Protein AF-W4QFT8-F1 (afdb_monomer_lite)

Sequence (85 aa):
MAGILLILGFTIPITVQPSADTRTIVDHTLHVYSAPECFDQADLTNNLEETTYHYANELEYESESSCTDNAFIGEKKPLLMAIFD

pLDDT: mean 91.03, std 7.03, range [66.75, 98.5]

Secondary structure (DSSP, 8-state):
-HHHHHHHHHHSEEEEPPPTT-EEEEETTTTEEE-GGGGGGS---S-EEEEEHHHHHHTTPEESSHHHHHHHSPEEEEHHHHT--

Organism: NCBI:txid1236971

Foldseek 3Di:
DVVVVVVQQQPDWDFAFDDQQQKWKAAPVQQEIAHPVCVVVFPGDPRMDIGGPNVSVVSVGYHRDVVRVVVRGTDTGRNVVSVVD

Structure (mmCIF, N/CA/C/O backbone):
data_AF-W4QFT8-F1
#
_entry.id   AF-W4QFT8-F1
#
loop_
_atom_site.group_PDB
_atom_site.id
_atom_site.type_symbol
_atom_site.label_atom_id
_atom_site.label_alt_id
_atom_site.label_comp_id
_atom_site.label_asym_id
_atom_site.label_entity_id
_atom_site.label_seq_id
_atom_site.pdbx_PDB_ins_code
_atom_site.Cartn_x
_atom_site.Cartn_y
_atom_site.Cartn_z
_atom_site.occupancy
_atom_site.B_iso_or_equiv
_atom_site.auth_seq_id
_atom_site.auth_comp_id
_atom_site.auth_asym_id
_atom_site.auth_atom_id
_atom_site.pdbx_PDB_model_num
ATOM 1 N N . MET A 1 1 ? 35.141 5.495 -21.058 1.00 66.75 1 MET A N 1
ATOM 2 C CA . MET A 1 1 ? 33.780 6.077 -21.141 1.00 66.75 1 MET A CA 1
ATOM 3 C C . MET A 1 1 ? 32.748 5.137 -20.518 1.00 66.75 1 MET A C 1
ATOM 5 O O . MET A 1 1 ? 32.157 5.523 -19.523 1.00 66.75 1 MET A O 1
ATOM 9 N N . ALA A 1 2 ? 32.610 3.888 -20.986 1.00 79.19 2 ALA A N 1
ATOM 10 C CA . ALA A 1 2 ? 31.633 2.926 -20.444 1.00 79.19 2 ALA A CA 1
ATOM 11 C C . ALA A 1 2 ? 31.739 2.667 -18.922 1.00 79.19 2 ALA A C 1
ATOM 13 O O . ALA A 1 2 ? 30.729 2.681 -18.231 1.00 79.19 2 ALA A O 1
ATOM 14 N N . GLY A 1 3 ? 32.953 2.516 -18.374 1.00 85.94 3 GLY A N 1
ATOM 15 C CA . GLY A 1 3 ? 33.134 2.285 -16.931 1.00 85.94 3 GLY A CA 1
ATOM 16 C C . GLY A 1 3 ? 32.673 3.445 -16.035 1.00 85.94 3 GLY A C 1
ATOM 17 O O . GLY A 1 3 ? 32.167 3.210 -14.947 1.00 85.94 3 GLY A O 1
ATOM 18 N N . ILE A 1 4 ? 32.782 4.691 -16.509 1.00 88.56 4 ILE A N 1
ATOM 19 C CA . ILE A 1 4 ? 32.329 5.875 -15.759 1.00 88.56 4 ILE A CA 1
ATOM 20 C C . ILE A 1 4 ? 30.797 5.912 -15.705 1.00 88.56 4 ILE A C 1
ATOM 22 O O . ILE A 1 4 ? 30.232 6.196 -14.655 1.00 88.56 4 ILE A O 1
ATOM 26 N N . LEU A 1 5 ? 30.126 5.568 -16.809 1.00 85.56 5 LEU A N 1
ATOM 27 C CA . LEU A 1 5 ? 28.663 5.483 -16.863 1.00 85.56 5 LEU A CA 1
ATOM 28 C C . LEU A 1 5 ? 28.119 4.385 -15.941 1.00 85.56 5 LEU A C 1
ATOM 30 O O . LEU A 1 5 ? 27.117 4.607 -15.268 1.00 85.56 5 LEU A O 1
ATOM 34 N N . LEU A 1 6 ? 28.805 3.239 -15.862 1.00 86.75 6 LEU A N 1
ATOM 35 C CA . LEU A 1 6 ? 28.440 2.169 -14.930 1.00 86.75 6 LEU A CA 1
ATOM 36 C C . LEU A 1 6 ? 28.534 2.635 -13.475 1.00 86.75 6 LEU A C 1
ATOM 38 O O . LEU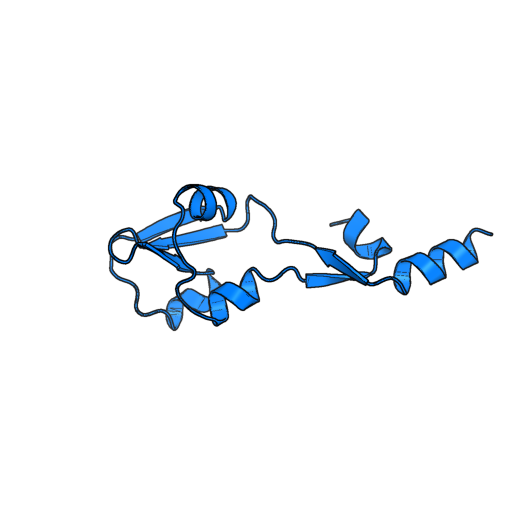 A 1 6 ? 27.581 2.465 -12.723 1.00 86.75 6 LEU A O 1
ATOM 42 N N . ILE A 1 7 ? 29.644 3.273 -13.090 1.00 87.69 7 ILE A N 1
ATOM 43 C CA . ILE A 1 7 ? 29.814 3.799 -11.728 1.00 87.69 7 ILE A CA 1
ATOM 44 C C . ILE A 1 7 ? 28.718 4.824 -11.412 1.00 87.69 7 ILE A C 1
ATOM 46 O O . ILE A 1 7 ? 28.067 4.715 -10.377 1.00 87.69 7 ILE A O 1
ATOM 50 N N . LEU A 1 8 ? 28.453 5.768 -12.322 1.00 86.62 8 LEU A N 1
ATOM 51 C CA . LEU A 1 8 ? 27.397 6.767 -12.138 1.00 86.62 8 LEU A CA 1
ATOM 52 C C . LEU A 1 8 ? 26.018 6.118 -11.943 1.00 86.62 8 LEU A C 1
ATOM 54 O O . LEU A 1 8 ? 25.306 6.484 -11.010 1.00 86.62 8 LEU A O 1
ATOM 58 N N . GLY A 1 9 ? 25.682 5.105 -12.746 1.00 85.19 9 GLY A N 1
ATOM 59 C CA . GLY A 1 9 ? 24.414 4.378 -12.651 1.00 85.19 9 GLY A CA 1
ATOM 60 C C . GLY A 1 9 ? 24.201 3.624 -11.333 1.00 85.19 9 GLY A C 1
ATOM 61 O O . GLY A 1 9 ? 23.057 3.445 -10.923 1.00 85.19 9 GLY A O 1
ATOM 62 N N . PHE A 1 10 ? 25.270 3.226 -10.633 1.00 88.31 10 PHE A N 1
ATOM 63 C CA . PHE A 1 10 ? 25.169 2.642 -9.288 1.00 88.31 10 PHE A CA 1
ATOM 64 C C . PHE A 1 10 ? 25.161 3.686 -8.158 1.00 88.31 10 PHE A C 1
ATOM 66 O O . PHE A 1 10 ? 24.761 3.369 -7.041 1.00 88.31 10 PHE A O 1
ATOM 73 N N . THR A 1 11 ? 25.595 4.922 -8.423 1.00 87.06 11 THR A N 1
ATOM 74 C CA . THR A 1 11 ? 25.700 5.979 -7.396 1.00 87.06 11 THR A CA 1
ATOM 75 C C . THR A 1 11 ? 24.505 6.921 -7.327 1.00 87.06 11 THR A C 1
ATOM 77 O O . THR A 1 11 ? 24.343 7.595 -6.315 1.00 87.06 11 THR A O 1
ATOM 80 N N . ILE A 1 12 ? 23.686 6.998 -8.379 1.00 87.81 12 ILE A N 1
ATOM 81 C CA . ILE A 1 12 ? 22.502 7.863 -8.415 1.00 87.81 12 ILE A CA 1
ATOM 82 C C . ILE A 1 12 ? 21.302 7.055 -7.896 1.00 87.81 12 ILE A C 1
ATOM 84 O O . ILE A 1 12 ? 20.838 6.163 -8.613 1.00 87.81 12 ILE A O 1
ATOM 88 N N . PRO A 1 13 ? 20.801 7.321 -6.673 1.00 83.94 13 PRO A N 1
ATOM 89 C CA . PRO A 1 13 ? 19.587 6.684 -6.186 1.00 83.94 13 PRO A CA 1
ATOM 90 C C . PRO A 1 13 ? 18.367 7.312 -6.864 1.00 83.94 13 PRO A C 1
ATOM 92 O O . PRO A 1 13 ? 18.258 8.537 -6.948 1.00 83.94 13 PRO A O 1
ATOM 95 N N . ILE A 1 14 ? 17.433 6.475 -7.297 1.00 85.81 14 ILE A N 1
ATOM 96 C CA . ILE A 1 14 ? 16.099 6.889 -7.724 1.00 85.81 14 ILE A CA 1
ATOM 97 C C . ILE A 1 14 ? 15.049 6.221 -6.840 1.00 85.81 14 ILE A C 1
ATOM 99 O O . ILE A 1 14 ? 15.293 5.155 -6.277 1.00 85.81 14 ILE A O 1
ATOM 103 N N . THR A 1 15 ? 13.893 6.860 -6.702 1.00 84.38 15 THR A N 1
ATOM 104 C CA . THR A 1 15 ? 12.739 6.285 -6.007 1.00 84.38 15 THR A CA 1
ATOM 105 C C . THR A 1 15 ? 11.896 5.524 -7.022 1.00 84.38 15 THR A C 1
ATOM 107 O O . THR A 1 15 ? 11.389 6.133 -7.963 1.00 84.38 15 THR A O 1
ATOM 110 N N . VAL A 1 16 ? 11.752 4.214 -6.838 1.00 81.94 16 VAL A N 1
ATOM 111 C CA . VAL A 1 16 ? 10.913 3.348 -7.676 1.00 81.94 16 VAL A CA 1
ATOM 112 C C . VAL A 1 16 ? 9.604 3.120 -6.943 1.00 81.94 16 VAL A C 1
ATOM 114 O O . VAL A 1 16 ? 9.605 2.558 -5.853 1.00 81.94 16 VAL A O 1
ATOM 117 N N . GLN A 1 17 ? 8.500 3.604 -7.504 1.00 83.50 17 GLN A N 1
ATOM 118 C CA . GLN A 1 17 ? 7.181 3.372 -6.920 1.00 83.50 17 GLN A CA 1
ATOM 119 C C . GLN A 1 17 ? 6.781 1.894 -7.054 1.00 83.50 17 GLN A C 1
ATOM 121 O O . GLN A 1 17 ? 7.244 1.226 -7.983 1.00 83.50 17 GLN A O 1
ATOM 126 N N . PRO A 1 18 ? 5.922 1.386 -6.154 1.00 83.38 18 PRO A N 1
ATOM 127 C CA . PRO A 1 18 ? 5.326 0.064 -6.297 1.00 83.38 18 PRO A CA 1
ATOM 128 C C . PRO A 1 18 ? 4.653 -0.086 -7.663 1.00 83.38 18 PRO A C 1
ATOM 130 O O . PRO A 1 18 ? 4.096 0.874 -8.201 1.00 83.38 18 PRO A O 1
ATOM 133 N N . SER A 1 19 ? 4.672 -1.302 -8.210 1.00 88.12 19 SER A N 1
ATOM 134 C CA . SER A 1 19 ? 3.945 -1.600 -9.446 1.00 88.12 19 SER A CA 1
ATOM 135 C C . SER A 1 19 ? 2.450 -1.318 -9.269 1.00 88.12 19 SER A C 1
ATOM 137 O O . SER A 1 19 ? 1.888 -1.570 -8.200 1.00 88.12 19 SER A O 1
ATOM 139 N N . ALA A 1 20 ? 1.790 -0.861 -10.333 1.00 89.31 20 ALA A N 1
ATOM 140 C CA . ALA A 1 20 ? 0.337 -0.699 -10.379 1.00 89.31 20 ALA A CA 1
ATOM 141 C C . ALA A 1 20 ? -0.404 -1.998 -10.008 1.00 89.31 20 ALA A C 1
ATOM 143 O O . ALA A 1 20 ? -1.425 -1.949 -9.327 1.00 89.31 20 ALA A O 1
ATOM 144 N N . ASP A 1 21 ? 0.162 -3.147 -10.390 1.00 93.44 21 ASP A N 1
ATOM 145 C CA . ASP A 1 21 ? -0.395 -4.484 -10.158 1.00 93.44 21 ASP A CA 1
ATOM 146 C C . ASP A 1 21 ? 0.003 -5.080 -8.797 1.00 93.44 21 ASP A C 1
ATOM 148 O O . ASP A 1 21 ? -0.243 -6.259 -8.536 1.00 93.44 21 ASP A O 1
ATOM 152 N N . THR A 1 22 ? 0.649 -4.298 -7.923 1.00 93.88 22 THR A N 1
ATOM 153 C CA . THR A 1 22 ? 1.003 -4.762 -6.574 1.00 93.88 22 THR A CA 1
ATOM 154 C C . THR A 1 22 ? -0.265 -5.180 -5.841 1.00 93.88 22 THR A C 1
ATOM 156 O O . THR A 1 22 ? -1.237 -4.432 -5.810 1.00 93.88 22 THR A O 1
ATOM 159 N N . ARG A 1 23 ? -0.262 -6.385 -5.265 1.00 96.38 23 ARG A N 1
ATOM 160 C CA . ARG A 1 23 ? -1.383 -6.920 -4.486 1.00 96.38 23 ARG A CA 1
ATOM 161 C C . ARG A 1 23 ? -1.680 -6.003 -3.297 1.00 96.38 23 ARG A C 1
ATOM 163 O O . ARG A 1 23 ? -0.776 -5.683 -2.529 1.00 96.38 23 ARG A O 1
ATOM 170 N N . THR A 1 24 ? -2.945 -5.652 -3.118 1.00 97.06 24 THR A N 1
ATOM 171 C CA . THR A 1 24 ? -3.435 -4.761 -2.061 1.00 97.06 24 THR A CA 1
ATOM 172 C C . THR A 1 24 ? -4.758 -5.295 -1.527 1.00 97.06 24 THR A C 1
ATOM 174 O O . THR A 1 24 ? -5.538 -5.884 -2.269 1.00 97.06 24 THR A O 1
ATOM 177 N N . ILE A 1 25 ? -5.018 -5.106 -0.238 1.00 98.25 25 ILE A N 1
ATOM 178 C CA . ILE A 1 25 ? -6.284 -5.482 0.397 1.00 98.25 25 ILE A CA 1
ATOM 179 C C . ILE A 1 25 ? -7.046 -4.196 0.701 1.00 98.25 25 ILE A C 1
ATOM 181 O O . ILE A 1 25 ? -6.469 -3.258 1.237 1.00 98.25 25 ILE A O 1
ATOM 185 N N . VAL A 1 26 ? -8.323 -4.133 0.359 1.00 98.31 26 VAL A N 1
ATOM 186 C CA . VAL A 1 26 ? -9.201 -2.981 0.576 1.00 98.31 26 VAL A CA 1
ATOM 187 C C . VAL A 1 26 ? -10.292 -3.356 1.571 1.00 98.31 26 VAL A C 1
ATOM 189 O O . VAL A 1 26 ? -10.845 -4.448 1.492 1.00 98.31 26 VAL A O 1
ATOM 192 N N . ASP A 1 27 ? -10.623 -2.442 2.482 1.00 98.50 27 ASP A N 1
ATOM 193 C CA . ASP A 1 27 ? -11.800 -2.520 3.345 1.00 98.50 27 ASP A CA 1
ATOM 194 C C . ASP A 1 27 ? -12.818 -1.445 2.951 1.00 98.50 27 ASP A C 1
ATOM 196 O O . ASP A 1 27 ? -12.600 -0.245 3.139 1.00 98.50 27 ASP A O 1
ATOM 200 N N . HIS A 1 28 ? -13.969 -1.883 2.442 1.00 98.19 28 HIS A N 1
ATOM 201 C CA . HIS A 1 28 ? -15.034 -0.988 1.980 1.00 98.19 28 HIS A CA 1
ATOM 202 C C . HIS A 1 28 ? -15.908 -0.414 3.103 1.00 98.19 28 HIS A C 1
ATOM 204 O O . HIS A 1 28 ? -16.698 0.497 2.867 1.00 98.19 28 HIS A O 1
ATOM 210 N N . THR A 1 29 ? -15.820 -0.941 4.323 1.00 98.19 29 THR A N 1
ATOM 211 C CA . THR A 1 29 ? -16.477 -0.346 5.495 1.00 98.19 29 THR A CA 1
ATOM 212 C C . THR A 1 29 ? -15.686 0.861 5.980 1.00 98.19 29 THR A C 1
ATOM 214 O O . THR A 1 29 ? -16.253 1.932 6.199 1.00 98.19 29 THR A O 1
ATOM 217 N N . LEU A 1 30 ? -14.375 0.689 6.148 1.00 98.00 30 LEU A N 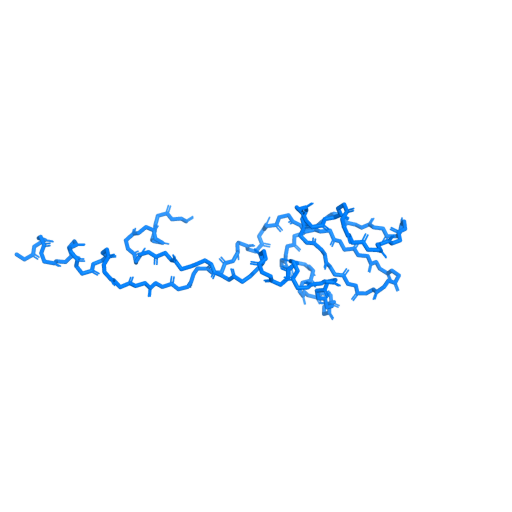1
ATOM 218 C CA . LEU A 1 30 ? -13.481 1.712 6.693 1.00 98.00 30 LEU A CA 1
ATOM 219 C C . LEU A 1 30 ? -12.960 2.683 5.631 1.00 98.00 30 LEU A C 1
ATOM 221 O O . LEU A 1 30 ? -12.501 3.759 5.994 1.00 98.00 30 LEU A O 1
ATOM 225 N N . HIS A 1 31 ? -13.102 2.341 4.347 1.00 97.88 31 HIS A N 1
ATOM 226 C CA . HIS A 1 31 ? -12.585 3.120 3.218 1.00 97.88 31 HIS A CA 1
ATOM 227 C C . HIS A 1 31 ? -11.063 3.289 3.292 1.00 97.88 31 HIS A C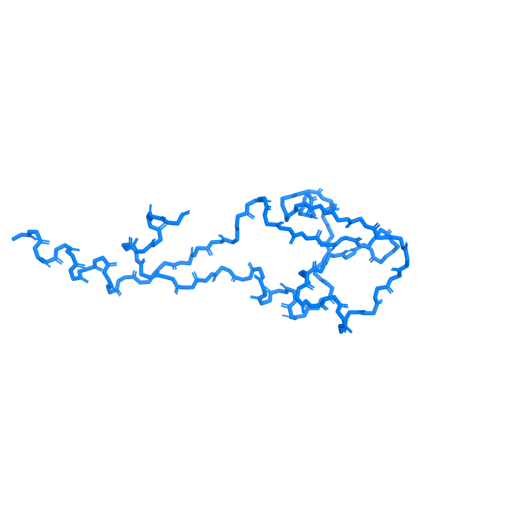 1
ATOM 229 O O . HIS A 1 31 ? -10.522 4.373 3.071 1.00 97.88 31 HIS A O 1
ATOM 235 N N . VAL A 1 32 ? -10.382 2.188 3.622 1.00 97.81 32 VAL A N 1
ATOM 236 C CA . VAL A 1 32 ? -8.922 2.120 3.703 1.00 97.81 32 VAL A CA 1
ATOM 237 C C . VAL A 1 32 ? -8.383 0.958 2.883 1.00 97.81 32 VAL A C 1
ATOM 239 O O . VAL A 1 32 ? -9.095 -0.010 2.601 1.00 97.81 32 VAL A O 1
ATOM 242 N N . TYR A 1 33 ? -7.107 1.033 2.524 1.00 97.38 33 TYR A N 1
ATOM 243 C CA . TYR A 1 33 ? -6.363 -0.075 1.939 1.00 97.38 33 TYR A CA 1
ATOM 244 C C . TYR A 1 33 ? -5.178 -0.471 2.823 1.00 97.38 33 TYR A C 1
ATOM 246 O O . TYR A 1 33 ? -4.641 0.336 3.578 1.00 97.38 33 TYR A O 1
ATOM 254 N N . SER A 1 34 ? -4.753 -1.726 2.725 1.00 97.44 34 SER A N 1
ATOM 255 C CA . SER A 1 34 ? -3.648 -2.299 3.482 1.00 97.44 34 SER A CA 1
ATOM 256 C C . SER A 1 34 ? -2.718 -3.095 2.573 1.00 97.44 34 SER A C 1
ATOM 258 O O . SER A 1 34 ? -3.156 -3.799 1.654 1.00 97.44 34 SER A O 1
ATOM 260 N N . ALA A 1 35 ? -1.415 -2.975 2.823 1.00 96.38 35 ALA A N 1
ATOM 261 C CA . ALA A 1 35 ? -0.437 -3.859 2.208 1.00 96.38 35 ALA A CA 1
ATOM 262 C C . ALA A 1 35 ? -0.606 -5.278 2.787 1.00 96.38 35 ALA A C 1
ATOM 264 O O . ALA A 1 35 ? -0.866 -5.410 3.987 1.00 96.38 35 ALA A O 1
ATOM 265 N N . PRO A 1 36 ? -0.453 -6.353 1.992 1.00 95.75 36 PRO A N 1
ATOM 266 C CA . PRO A 1 36 ? -0.656 -7.720 2.474 1.00 95.75 36 PRO A CA 1
ATOM 267 C C . PRO A 1 36 ? 0.170 -8.077 3.718 1.00 95.75 36 PRO A C 1
ATOM 269 O O . PRO A 1 36 ? -0.313 -8.780 4.599 1.00 95.75 36 PRO A O 1
ATOM 272 N N . GLU A 1 37 ? 1.400 -7.575 3.813 1.00 95.00 37 GLU A N 1
ATOM 273 C CA . GLU A 1 37 ? 2.295 -7.755 4.959 1.00 95.00 37 GLU A CA 1
ATOM 274 C C . GLU A 1 37 ? 1.860 -6.995 6.224 1.00 95.00 37 GLU A C 1
ATOM 276 O O . GLU A 1 37 ? 2.300 -7.338 7.319 1.00 95.00 37 GLU A O 1
ATOM 281 N N . CYS A 1 38 ? 0.993 -5.989 6.090 1.00 95.56 38 CYS A N 1
ATOM 282 C CA . CYS A 1 38 ? 0.464 -5.188 7.192 1.00 95.56 38 CYS A CA 1
ATOM 283 C C . CYS A 1 38 ? -0.913 -5.684 7.674 1.00 95.56 38 CYS A C 1
ATOM 285 O O . CYS A 1 38 ? -1.434 -5.152 8.649 1.00 95.56 38 CYS A O 1
ATOM 287 N N . PHE A 1 39 ? -1.503 -6.696 7.027 1.00 94.88 39 PHE A N 1
ATOM 288 C CA . PHE A 1 39 ? -2.870 -7.156 7.298 1.00 94.88 39 PHE A CA 1
ATOM 289 C C . PHE A 1 39 ? -3.086 -7.631 8.742 1.00 94.88 39 PHE A C 1
ATOM 291 O O . PHE A 1 39 ? -4.061 -7.245 9.376 1.00 94.88 39 PHE A O 1
ATOM 298 N N . ASP A 1 40 ? -2.164 -8.429 9.289 1.00 93.12 40 ASP A N 1
ATOM 299 C CA . ASP A 1 40 ? -2.331 -9.066 10.609 1.00 93.12 40 ASP A CA 1
ATOM 300 C C . ASP A 1 40 ? -2.312 -8.080 11.790 1.00 93.12 40 ASP A C 1
ATOM 302 O O . ASP A 1 40 ? -2.678 -8.433 12.911 1.00 93.12 40 ASP A O 1
ATOM 306 N N . GLN A 1 41 ? -1.855 -6.853 11.555 1.00 92.81 41 GLN A N 1
ATOM 307 C CA . GLN A 1 41 ? -1.798 -5.775 12.544 1.00 92.81 41 GLN A CA 1
ATOM 308 C C . GLN A 1 41 ? -2.806 -4.655 12.254 1.00 92.81 41 GLN A C 1
ATOM 310 O O . GLN A 1 41 ? -2.834 -3.674 12.993 1.00 92.81 41 GLN A O 1
ATOM 315 N N . ALA A 1 42 ? -3.584 -4.794 11.179 1.00 91.12 42 ALA A N 1
ATOM 316 C CA . ALA A 1 42 ? -4.581 -3.831 10.757 1.00 91.12 42 ALA A CA 1
ATOM 317 C C . ALA A 1 42 ? -5.940 -4.168 11.386 1.00 91.12 42 ALA A C 1
ATOM 319 O O . ALA A 1 42 ? -6.387 -5.317 11.346 1.00 91.12 42 ALA A O 1
ATOM 320 N N . ASP A 1 43 ? -6.631 -3.169 11.934 1.00 94.81 43 ASP A N 1
ATOM 321 C CA . ASP A 1 43 ? -7.951 -3.344 12.566 1.00 94.81 43 ASP A CA 1
ATOM 322 C C . ASP A 1 43 ? -9.082 -3.338 11.511 1.00 94.81 43 ASP A C 1
ATOM 324 O O . ASP A 1 43 ? -10.042 -2.567 11.581 1.00 94.81 43 ASP A O 1
ATOM 328 N N . LEU A 1 44 ? -8.954 -4.199 10.496 1.00 96.75 44 LEU A N 1
ATOM 329 C CA . LEU A 1 44 ? -9.895 -4.304 9.381 1.00 96.75 44 LEU A CA 1
ATOM 330 C C . LEU A 1 44 ? -11.190 -5.048 9.758 1.00 96.75 44 LEU A C 1
ATOM 332 O O . LEU A 1 44 ? -11.264 -5.848 10.692 1.00 96.75 44 LEU A O 1
ATOM 336 N N . THR A 1 45 ? -12.240 -4.793 8.987 1.00 97.69 45 THR A N 1
ATOM 337 C CA . THR A 1 45 ? -13.542 -5.462 9.052 1.00 97.69 45 THR A CA 1
ATOM 338 C C . THR A 1 45 ? -13.587 -6.680 8.124 1.00 97.69 45 THR A C 1
ATOM 340 O O . THR A 1 45 ? -12.605 -7.045 7.497 1.00 97.69 45 THR A O 1
ATOM 343 N N . ASN A 1 46 ? -14.749 -7.333 8.009 1.00 96.75 46 ASN A N 1
ATOM 344 C CA . ASN A 1 46 ? -14.942 -8.469 7.095 1.00 96.75 46 ASN A CA 1
ATOM 345 C C . ASN A 1 46 ? -15.442 -8.060 5.695 1.00 96.75 46 ASN A C 1
ATOM 347 O O . ASN A 1 46 ? -15.789 -8.930 4.899 1.00 96.75 46 ASN A O 1
ATOM 351 N N . ASN A 1 47 ? -15.531 -6.761 5.396 1.00 98.25 47 ASN A N 1
ATOM 352 C CA . ASN A 1 47 ? -15.941 -6.259 4.082 1.00 98.25 47 ASN A CA 1
ATOM 353 C C . ASN A 1 47 ? -14.711 -6.004 3.199 1.00 98.25 47 ASN A C 1
ATOM 355 O O . ASN A 1 47 ? -14.418 -4.863 2.835 1.00 98.25 47 ASN A O 1
ATOM 359 N N . LEU A 1 48 ? -13.962 -7.080 2.953 1.00 98.06 48 LEU A N 1
ATOM 360 C CA . LEU A 1 48 ? -12.636 -7.034 2.348 1.00 98.06 48 LEU A CA 1
ATOM 361 C C . LEU A 1 48 ? -12.661 -7.457 0.885 1.00 98.06 48 LEU A C 1
ATOM 363 O O . LEU A 1 48 ? -13.323 -8.432 0.523 1.00 98.06 48 LEU A O 1
ATOM 367 N N . GLU A 1 49 ? -11.856 -6.778 0.081 1.00 98.00 49 GLU A N 1
ATOM 368 C CA . GLU A 1 49 ? -11.541 -7.150 -1.292 1.00 98.00 49 GLU A CA 1
ATOM 369 C C . GLU A 1 49 ? -10.023 -7.215 -1.470 1.00 98.00 49 GLU A C 1
ATOM 371 O O . GLU A 1 49 ? -9.290 -6.340 -1.019 1.00 98.00 49 GLU A O 1
ATOM 376 N N . GLU A 1 50 ? -9.536 -8.252 -2.144 1.00 97.62 50 GLU A N 1
ATOM 377 C CA . GLU A 1 50 ? -8.152 -8.298 -2.607 1.00 97.62 50 GLU A CA 1
ATOM 378 C C . GLU A 1 50 ? -8.084 -7.819 -4.056 1.00 97.62 50 GLU A C 1
ATOM 380 O O . GLU A 1 50 ? -8.789 -8.332 -4.924 1.00 97.62 50 GLU A O 1
ATOM 385 N N . THR A 1 51 ? -7.226 -6.839 -4.310 1.00 97.12 51 THR A N 1
ATOM 386 C CA . THR A 1 51 ? -7.157 -6.105 -5.571 1.00 97.12 51 THR A CA 1
ATOM 387 C C . THR A 1 51 ? -5.731 -5.611 -5.840 1.00 97.12 51 THR A C 1
ATOM 389 O O . THR A 1 51 ? -4.765 -6.119 -5.263 1.00 97.12 51 THR A O 1
ATOM 392 N N . THR A 1 52 ? -5.572 -4.650 -6.747 1.00 96.75 52 THR A N 1
ATOM 393 C CA . THR A 1 52 ? -4.290 -4.021 -7.070 1.00 96.75 52 THR A CA 1
ATOM 394 C C . THR A 1 52 ? -4.141 -2.652 -6.412 1.00 96.75 52 THR A C 1
ATOM 396 O O . THR A 1 52 ? -5.121 -1.950 -6.155 1.00 96.75 52 THR A O 1
ATOM 399 N N . TYR A 1 53 ? -2.898 -2.228 -6.190 1.00 94.56 53 TYR A N 1
ATOM 400 C CA . TYR A 1 53 ? -2.587 -0.901 -5.668 1.00 94.56 53 TYR A CA 1
ATOM 401 C C . TYR A 1 53 ? -3.143 0.204 -6.568 1.00 94.56 53 TYR A C 1
ATOM 403 O O . TYR A 1 53 ? -3.617 1.228 -6.080 1.00 94.56 53 TYR A O 1
ATOM 411 N N . HIS A 1 54 ? -3.146 -0.005 -7.886 1.00 94.88 54 HIS A N 1
ATOM 412 C CA . HIS A 1 54 ? -3.781 0.921 -8.814 1.00 94.88 54 HIS A CA 1
ATOM 413 C C . HIS A 1 54 ? -5.271 1.103 -8.513 1.00 94.88 54 HIS A C 1
ATOM 415 O O . HIS A 1 54 ? -5.701 2.238 -8.323 1.00 94.88 54 HIS A O 1
ATOM 421 N N . TYR A 1 55 ? -6.027 0.009 -8.400 1.00 96.25 55 TYR A N 1
ATOM 422 C CA . TYR A 1 55 ? -7.460 0.078 -8.118 1.00 96.25 55 TYR A CA 1
ATOM 423 C C . TYR A 1 55 ? -7.747 0.676 -6.735 1.00 96.25 55 TYR A C 1
ATOM 425 O O . TYR A 1 55 ? -8.630 1.516 -6.599 1.00 96.25 55 TYR A O 1
ATOM 433 N N . ALA A 1 56 ? -6.952 0.327 -5.718 1.00 95.06 56 ALA A N 1
ATOM 434 C CA . ALA A 1 56 ? -7.073 0.919 -4.386 1.00 95.06 56 ALA A CA 1
ATOM 435 C C . ALA A 1 56 ? -6.908 2.454 -4.404 1.00 95.06 56 ALA A C 1
ATOM 437 O O . ALA A 1 56 ? -7.648 3.159 -3.719 1.00 95.06 56 ALA A O 1
ATOM 438 N N . ASN A 1 57 ? -5.994 2.979 -5.229 1.00 92.81 57 ASN A N 1
ATOM 439 C CA . ASN A 1 57 ? -5.837 4.424 -5.424 1.00 92.81 57 ASN A CA 1
ATOM 440 C C . ASN A 1 57 ? -6.993 5.047 -6.225 1.00 92.81 57 ASN A C 1
ATOM 442 O O . ASN A 1 57 ? -7.371 6.181 -5.945 1.00 92.81 57 ASN A O 1
ATOM 446 N N . GLU A 1 58 ? -7.567 4.338 -7.205 1.00 97.19 58 GLU A N 1
ATOM 447 C CA . GLU A 1 58 ? -8.747 4.812 -7.951 1.00 97.19 58 GLU A CA 1
ATOM 448 C C . GLU A 1 58 ? -9.993 4.944 -7.065 1.00 97.19 58 GLU A C 1
ATOM 450 O O . GLU A 1 58 ? -10.850 5.785 -7.333 1.00 97.19 58 GLU A O 1
ATOM 455 N N . LEU A 1 59 ? -10.089 4.138 -6.003 1.00 97.00 59 LEU A N 1
ATOM 456 C CA . LEU A 1 59 ? -11.145 4.242 -4.992 1.00 97.00 59 LEU A CA 1
ATOM 457 C C . LEU A 1 59 ? -10.986 5.460 -4.067 1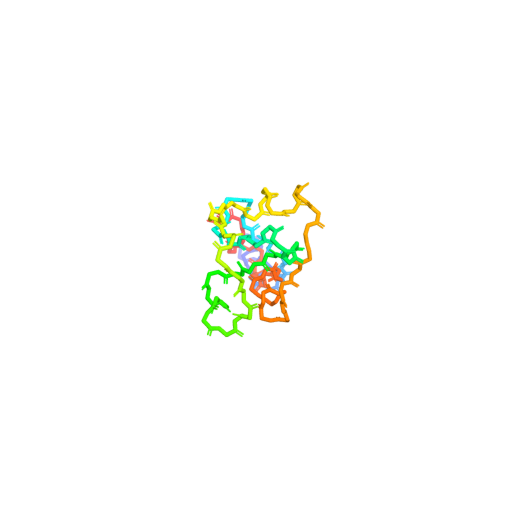.00 97.00 59 LEU A C 1
ATOM 459 O O . LEU A 1 59 ? -11.909 5.751 -3.308 1.00 97.00 59 LEU A O 1
ATOM 463 N N . GLU A 1 60 ? -9.845 6.157 -4.120 1.00 96.06 60 GLU A N 1
ATOM 464 C CA . GLU A 1 60 ? -9.490 7.275 -3.232 1.00 96.06 60 GLU A CA 1
ATOM 465 C C . GLU A 1 60 ? -9.529 6.901 -1.737 1.00 96.06 60 GLU A C 1
ATOM 467 O O . GLU A 1 60 ? -9.855 7.721 -0.879 1.00 96.06 60 GLU A O 1
ATOM 472 N N . TYR A 1 61 ? -9.212 5.645 -1.411 1.00 95.62 61 TYR A N 1
ATOM 473 C CA . TYR A 1 61 ? -9.138 5.177 -0.026 1.00 95.62 61 TYR A CA 1
ATOM 474 C C . TYR A 1 61 ? -7.801 5.561 0.605 1.00 95.62 61 TYR A C 1
ATOM 476 O O . TYR A 1 61 ? -6.775 5.622 -0.075 1.00 95.62 61 TYR A O 1
ATOM 484 N N . GLU A 1 62 ? -7.798 5.805 1.915 1.00 95.94 62 GLU A N 1
ATOM 485 C CA . GLU A 1 62 ? -6.563 6.114 2.639 1.00 95.94 62 GLU A CA 1
ATOM 486 C C . GLU A 1 62 ? -5.802 4.837 3.005 1.00 95.94 62 GLU A C 1
ATOM 488 O O . GLU A 1 62 ? -6.356 3.736 3.038 1.00 95.94 62 GLU A O 1
ATOM 493 N N . SER A 1 63 ? -4.506 4.962 3.274 1.00 95.75 63 SER A N 1
ATOM 494 C CA . SER A 1 63 ? -3.759 3.853 3.851 1.00 95.75 63 SER A CA 1
ATOM 495 C C . SER A 1 63 ? -4.286 3.563 5.255 1.00 95.75 63 SER A C 1
ATOM 497 O O . SER A 1 63 ? -4.591 4.462 6.036 1.00 95.75 63 SER A O 1
ATOM 499 N N . GLU A 1 64 ? -4.396 2.284 5.594 1.00 96.75 64 GLU A N 1
ATOM 500 C CA . GLU A 1 64 ? -4.903 1.871 6.901 1.00 96.75 64 GLU A CA 1
ATOM 501 C C . GLU A 1 64 ? -3.964 2.296 8.041 1.00 96.75 64 GLU A C 1
ATOM 503 O O . GLU A 1 64 ? -4.409 2.613 9.143 1.00 96.75 64 GLU A O 1
ATOM 508 N N . SER A 1 65 ? -2.657 2.341 7.774 1.00 95.38 65 SER A N 1
ATOM 509 C CA . SER A 1 65 ? -1.644 2.696 8.761 1.00 95.38 65 SER A CA 1
ATOM 510 C C . SER A 1 65 ? -0.326 3.105 8.112 1.00 95.38 65 SER A C 1
ATOM 512 O O . SER A 1 65 ? -0.076 2.898 6.922 1.00 95.38 65 SER A O 1
ATOM 514 N N . SER A 1 66 ? 0.591 3.592 8.950 1.00 94.50 66 SER A N 1
ATOM 515 C CA . SER A 1 66 ? 1.962 3.901 8.542 1.00 94.50 66 SER A CA 1
ATOM 516 C C . SER A 1 66 ? 2.745 2.678 8.055 1.00 94.50 66 SER A C 1
ATOM 518 O O . SER A 1 66 ? 3.721 2.839 7.326 1.00 94.50 66 SER A O 1
ATOM 520 N N . CYS A 1 67 ? 2.357 1.451 8.425 1.00 94.25 67 CYS A N 1
ATOM 521 C CA . CYS A 1 67 ? 2.954 0.254 7.830 1.00 94.25 67 CYS A CA 1
ATOM 522 C C . CYS A 1 67 ? 2.645 0.188 6.340 1.00 94.25 67 CYS A C 1
ATOM 524 O O . CYS A 1 67 ? 3.562 0.048 5.535 1.00 94.25 67 CYS A O 1
ATOM 526 N N . THR A 1 68 ? 1.370 0.357 5.990 1.00 95.12 68 THR A N 1
ATOM 527 C CA . THR A 1 68 ? 0.906 0.364 4.605 1.00 95.12 68 THR A CA 1
ATOM 528 C C . THR A 1 68 ? 1.547 1.504 3.824 1.00 95.12 68 THR A C 1
ATOM 530 O O . THR A 1 68 ? 2.061 1.268 2.734 1.00 95.12 68 THR A O 1
ATOM 533 N N . ASP A 1 69 ? 1.622 2.708 4.402 1.00 93.12 69 ASP A N 1
ATOM 534 C CA . ASP A 1 69 ? 2.355 3.818 3.778 1.00 93.12 69 ASP A CA 1
ATOM 535 C C . ASP A 1 69 ? 3.794 3.426 3.455 1.00 93.12 69 ASP A C 1
ATOM 537 O O . ASP A 1 69 ? 4.258 3.633 2.342 1.00 93.12 69 ASP A O 1
ATOM 541 N N . ASN A 1 70 ? 4.508 2.832 4.412 1.00 91.38 70 ASN A N 1
ATOM 542 C CA . ASN A 1 70 ? 5.902 2.443 4.217 1.00 91.38 70 ASN A CA 1
ATOM 543 C C . ASN A 1 70 ? 6.070 1.305 3.205 1.00 91.38 70 ASN A C 1
ATOM 545 O O . ASN A 1 70 ? 7.065 1.302 2.486 1.00 91.38 70 ASN A O 1
ATOM 549 N N . ALA A 1 71 ? 5.116 0.377 3.130 1.00 91.00 71 ALA A N 1
ATOM 550 C CA . ALA A 1 71 ? 5.105 -0.696 2.139 1.00 91.00 71 ALA A CA 1
ATOM 551 C C . ALA A 1 71 ? 4.899 -0.166 0.709 1.00 91.00 71 ALA A C 1
ATOM 553 O O . ALA A 1 71 ? 5.446 -0.723 -0.242 1.00 91.00 71 ALA A O 1
ATOM 554 N N . PHE A 1 72 ? 4.161 0.940 0.553 1.00 89.94 72 PHE A N 1
ATOM 555 C CA . PHE A 1 72 ? 3.938 1.587 -0.743 1.00 89.94 72 PHE A CA 1
ATOM 556 C C . PHE A 1 72 ? 4.816 2.832 -0.992 1.00 89.94 72 PHE A C 1
ATOM 558 O O . PHE A 1 72 ? 4.811 3.389 -2.094 1.00 89.94 72 PHE A O 1
ATOM 565 N N . ILE A 1 73 ? 5.630 3.262 -0.020 1.00 83.50 73 ILE A N 1
ATOM 566 C CA . ILE A 1 73 ? 6.676 4.267 -0.231 1.00 83.50 73 ILE A CA 1
ATOM 567 C C . ILE A 1 73 ? 7.715 3.655 -1.163 1.00 83.50 73 ILE A C 1
ATOM 569 O O . ILE A 1 73 ? 8.357 2.656 -0.850 1.00 83.50 73 ILE A O 1
ATOM 573 N N . GLY A 1 74 ? 7.887 4.285 -2.325 1.00 72.69 74 GLY A N 1
ATOM 574 C CA . GLY A 1 74 ? 8.808 3.794 -3.338 1.00 72.69 74 GLY A CA 1
ATOM 575 C C . GLY A 1 74 ? 10.213 3.530 -2.791 1.00 72.69 74 GLY A C 1
ATOM 576 O O . GLY A 1 74 ? 10.786 4.339 -2.051 1.00 72.69 74 GLY A O 1
ATOM 577 N N . GLU A 1 75 ? 10.788 2.397 -3.178 1.00 78.00 75 GLU A N 1
ATOM 578 C CA . GLU A 1 75 ? 12.107 1.990 -2.717 1.00 78.00 75 GLU A CA 1
ATOM 579 C C . GLU A 1 75 ? 13.202 2.812 -3.399 1.00 78.00 75 GLU A C 1
ATOM 581 O O . GLU A 1 75 ? 13.162 3.090 -4.603 1.00 78.00 75 GLU A O 1
ATOM 586 N N . LYS A 1 76 ? 14.234 3.181 -2.633 1.00 80.69 76 LYS A N 1
ATOM 587 C CA . LYS A 1 76 ? 15.426 3.817 -3.198 1.00 80.69 76 LYS A CA 1
ATOM 588 C C . LYS A 1 76 ? 16.335 2.756 -3.793 1.00 80.69 76 LYS A C 1
ATOM 590 O O . LYS A 1 76 ? 17.010 2.036 -3.059 1.00 80.69 76 LYS A O 1
ATOM 595 N N . LYS A 1 77 ? 16.408 2.718 -5.119 1.00 84.75 77 LYS A N 1
ATOM 596 C CA . LYS A 1 77 ? 17.276 1.802 -5.859 1.00 84.75 77 LYS A CA 1
ATOM 597 C C . LYS A 1 77 ? 18.279 2.578 -6.711 1.00 84.75 77 LYS A C 1
ATOM 599 O O . LYS A 1 77 ? 17.967 3.673 -7.184 1.00 84.75 77 LYS A O 1
ATOM 604 N N . PRO A 1 78 ? 19.502 2.059 -6.910 1.00 89.12 78 PRO A N 1
ATOM 605 C CA . PRO A 1 78 ? 20.413 2.627 -7.892 1.00 89.12 78 PRO A CA 1
ATOM 606 C C . PRO A 1 78 ? 19.769 2.644 -9.279 1.00 89.12 78 PRO A C 1
ATOM 608 O O . PRO A 1 78 ? 19.120 1.669 -9.662 1.00 89.12 78 PRO A O 1
ATOM 611 N N . LEU A 1 79 ? 19.995 3.715 -10.043 1.00 86.94 79 LEU A N 1
ATOM 612 C CA . LEU A 1 79 ? 19.447 3.905 -11.391 1.00 86.94 79 LEU A CA 1
ATOM 613 C C . LEU A 1 79 ? 19.605 2.661 -12.276 1.00 86.94 79 LEU A C 1
ATOM 615 O O . LEU A 1 79 ? 18.673 2.278 -12.971 1.00 86.94 79 LEU A O 1
ATOM 619 N N . LEU A 1 80 ? 20.773 2.012 -12.239 1.00 88.25 80 LEU A N 1
ATOM 620 C CA . LEU A 1 80 ? 21.012 0.808 -13.035 1.00 88.25 80 LEU A CA 1
ATOM 621 C C . LEU A 1 80 ? 20.129 -0.374 -12.637 1.00 88.25 80 LEU A C 1
ATOM 623 O O . LEU A 1 80 ? 19.737 -1.116 -13.522 1.00 88.25 80 LEU A O 1
ATOM 627 N N . MET A 1 81 ? 19.826 -0.563 -11.352 1.00 85.25 81 MET A N 1
ATOM 628 C CA . MET A 1 81 ? 18.950 -1.653 -10.904 1.00 85.25 81 MET A CA 1
ATOM 629 C C . MET A 1 81 ? 17.496 -1.364 -11.273 1.00 85.25 81 MET A C 1
ATOM 631 O O . MET A 1 81 ? 16.823 -2.225 -11.817 1.00 85.25 81 MET A O 1
ATOM 635 N N . ALA A 1 82 ? 17.060 -0.122 -11.071 1.00 84.62 82 ALA A N 1
ATOM 636 C CA . ALA A 1 82 ? 15.693 0.305 -11.336 1.00 84.62 82 ALA A CA 1
ATOM 637 C C . ALA A 1 82 ? 15.271 0.258 -12.818 1.00 84.62 82 ALA A C 1
ATOM 639 O O . ALA A 1 82 ? 14.085 0.280 -13.107 1.00 84.62 82 ALA A O 1
ATOM 64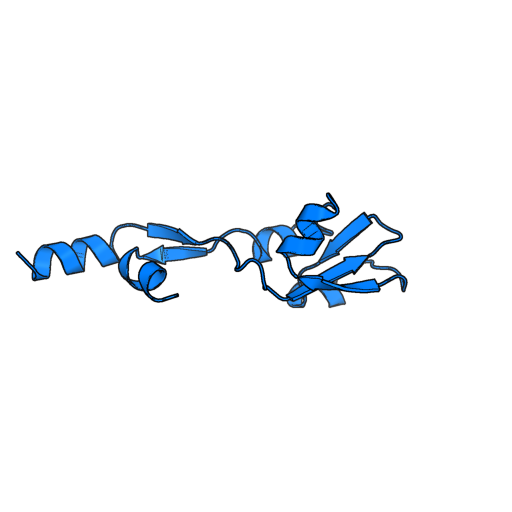0 N N . ILE A 1 83 ? 16.214 0.229 -13.768 1.00 81.81 83 ILE A N 1
ATOM 641 C CA . ILE A 1 83 ? 15.911 0.077 -15.206 1.00 81.81 83 ILE A CA 1
ATOM 642 C C . ILE A 1 83 ? 15.551 -1.378 -15.566 1.00 81.81 83 ILE A C 1
ATOM 644 O O . ILE A 1 83 ? 14.955 -1.614 -16.616 1.00 81.81 83 ILE A O 1
ATOM 648 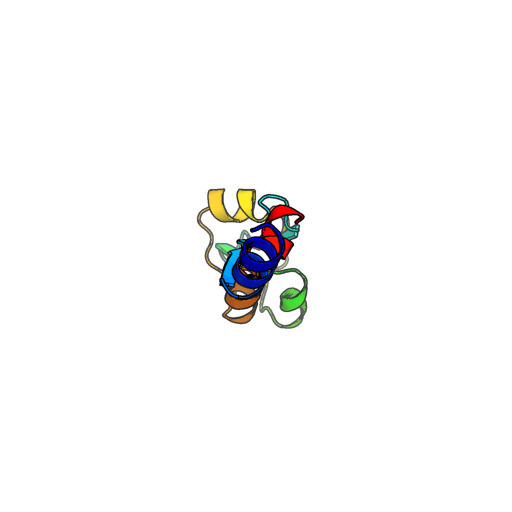N N . PHE A 1 84 ? 15.945 -2.348 -14.737 1.00 77.62 84 PHE A N 1
ATOM 649 C CA . PHE A 1 84 ? 15.696 -3.776 -14.966 1.00 77.62 84 PHE A CA 1
ATOM 650 C C . PHE A 1 84 ? 14.616 -4.368 -14.048 1.00 77.62 84 PHE A C 1
ATOM 652 O O . PHE A 1 84 ? 14.372 -5.571 -14.144 1.00 77.62 84 PHE A O 1
ATOM 659 N N . ASP A 1 85 ? 14.016 -3.549 -13.181 1.00 69.00 85 ASP A N 1
ATOM 660 C CA . ASP A 1 85 ? 12.794 -3.873 -12.431 1.00 69.00 85 ASP A CA 1
ATOM 661 C C . ASP A 1 85 ? 11.554 -3.608 -13.302 1.00 69.00 85 ASP A C 1
ATOM 663 O O . ASP A 1 85 ? 10.599 -4.411 -13.212 1.00 69.00 85 ASP A O 1
#

Radius of gyration: 16.64 Å; chains: 1; bounding box: 50×17×34 Å